Protein AF-Q54ZW2-F1 (afdb_monomer)

pLDDT: mean 93.24, std 6.81, range [61.31, 98.81]

Nearest PDB structures (foldseek):
  3h1s-assembly1_A  TM=9.598E-01  e=3.153E-08  Francisella tularensis subsp. tularensis
  1ues-assembly1_A  TM=9.429E-01  e=2.934E-07  Porphyromonas gingivalis
  1uer-assembly1_B  TM=9.491E-01  e=5.124E-07  Porphyromonas gingivalis
  1gv3-assembly1_B  TM=9.287E-01  e=3.321E-07  Nostoc sp. PCC 7120 = FACHB-418
  4br6-assembly1_A  TM=8.498E-01  e=5.124E-07  Thermochaetoides thermophila

Structure (mmCIF, N/CA/C/O backbone):
data_AF-Q54ZW2-F1
#
_entry.id   AF-Q54ZW2-F1
#
loop_
_atom_site.group_PDB
_atom_site.id
_atom_site.type_symbol
_atom_site.label_atom_id
_atom_site.label_alt_id
_atom_site.label_comp_id
_atom_site.label_asym_id
_atom_site.label_entity_id
_atom_site.label_seq_id
_atom_site.pdbx_PDB_ins_code
_atom_site.Cartn_x
_atom_site.Cartn_y
_atom_site.Cartn_z
_atom_site.occupancy
_atom_site.B_iso_or_equiv
_atom_site.auth_seq_id
_atom_site.auth_comp_id
_atom_site.auth_asym_id
_atom_site.auth_atom_id
_atom_site.pdbx_PDB_model_num
ATOM 1 N N . MET A 1 1 ? 12.316 -4.813 -3.098 1.00 87.44 1 MET A N 1
ATOM 2 C CA . MET A 1 1 ? 11.279 -3.856 -2.628 1.00 87.44 1 MET A CA 1
ATOM 3 C C . MET A 1 1 ? 11.795 -2.773 -1.670 1.00 87.44 1 MET A C 1
ATOM 5 O O . MET A 1 1 ? 11.567 -1.602 -1.941 1.00 87.44 1 MET A O 1
ATOM 9 N N . LYS A 1 2 ? 12.492 -3.109 -0.568 1.00 91.94 2 LYS A N 1
ATOM 10 C CA . LYS A 1 2 ? 12.885 -2.132 0.483 1.00 91.94 2 LYS A CA 1
ATOM 11 C C . LYS A 1 2 ? 13.545 -0.851 -0.051 1.00 91.94 2 LYS A C 1
ATOM 13 O O . LYS A 1 2 ? 13.112 0.240 0.289 1.00 91.94 2 LYS A O 1
ATOM 18 N N . LYS A 1 3 ? 14.520 -0.990 -0.955 1.00 91.44 3 LYS A N 1
ATOM 19 C CA . LYS A 1 3 ? 15.225 0.146 -1.571 1.00 91.44 3 LYS A CA 1
ATOM 20 C C . LYS A 1 3 ? 14.329 1.048 -2.416 1.00 91.44 3 LYS A C 1
ATOM 22 O O . LYS A 1 3 ? 14.540 2.249 -2.420 1.00 91.44 3 LYS A O 1
ATOM 27 N N . ALA A 1 4 ? 13.327 0.488 -3.091 1.00 94.25 4 ALA A N 1
ATOM 28 C CA . ALA A 1 4 ? 12.354 1.274 -3.848 1.00 94.25 4 ALA A CA 1
ATOM 29 C C . ALA A 1 4 ? 11.476 2.117 -2.914 1.00 94.25 4 ALA A C 1
ATOM 31 O O . ALA A 1 4 ? 11.265 3.300 -3.152 1.00 94.25 4 ALA A O 1
ATOM 32 N N . LEU A 1 5 ? 11.038 1.533 -1.794 1.00 96.94 5 LEU A N 1
ATOM 33 C CA . LEU A 1 5 ? 10.301 2.273 -0.768 1.00 96.94 5 LEU A CA 1
ATOM 34 C C . LEU A 1 5 ? 11.155 3.376 -0.127 1.00 96.94 5 LEU A C 1
ATOM 36 O O . LEU A 1 5 ? 10.680 4.493 0.042 1.00 96.94 5 LEU A O 1
ATOM 40 N N . GLU A 1 6 ? 12.414 3.084 0.205 1.00 95.25 6 GLU A N 1
ATOM 41 C CA . GLU A 1 6 ? 13.364 4.087 0.710 1.00 95.25 6 GLU A CA 1
ATOM 42 C C . GLU A 1 6 ? 13.607 5.205 -0.315 1.00 95.25 6 GLU A C 1
ATOM 44 O O . GLU A 1 6 ? 13.644 6.373 0.056 1.00 95.25 6 GLU A O 1
ATOM 49 N N . LEU A 1 7 ? 13.713 4.864 -1.601 1.00 93.56 7 LEU A N 1
ATOM 50 C CA . LEU A 1 7 ? 13.928 5.820 -2.684 1.00 93.56 7 LEU A CA 1
ATOM 51 C C . LEU A 1 7 ? 12.763 6.802 -2.849 1.00 93.56 7 LEU A C 1
ATOM 53 O O . LEU A 1 7 ? 12.997 8.002 -2.972 1.00 93.56 7 LEU A O 1
ATOM 57 N N . ASP A 1 8 ? 11.528 6.298 -2.853 1.00 96.31 8 ASP A N 1
ATOM 58 C CA . ASP A 1 8 ? 10.346 7.104 -3.184 1.00 96.31 8 ASP A CA 1
ATOM 59 C C . ASP A 1 8 ? 9.671 7.726 -1.946 1.00 96.31 8 ASP A C 1
ATOM 61 O O . ASP A 1 8 ? 8.986 8.747 -2.049 1.00 96.31 8 ASP A O 1
ATOM 65 N N . PHE A 1 9 ? 9.888 7.165 -0.750 1.00 97.75 9 PHE A N 1
ATOM 66 C CA . PHE A 1 9 ? 9.270 7.645 0.494 1.00 97.75 9 PHE A CA 1
ATOM 67 C C . PHE A 1 9 ? 10.266 8.068 1.581 1.00 97.75 9 PHE A C 1
ATOM 69 O O . PHE A 1 9 ? 9.834 8.544 2.632 1.00 97.75 9 PHE A O 1
ATOM 76 N N . GLY A 1 10 ? 11.572 7.931 1.343 1.00 96.69 10 GLY A N 1
ATOM 77 C CA . GLY A 1 10 ? 12.655 8.268 2.274 1.00 96.69 10 GLY A CA 1
ATOM 78 C C . GLY A 1 10 ? 13.000 7.137 3.247 1.00 96.69 10 GLY A C 1
ATOM 79 O O . GLY A 1 10 ? 14.167 6.918 3.559 1.00 96.69 10 GLY A O 1
ATOM 80 N N . SER A 1 11 ? 12.004 6.383 3.714 1.00 97.06 11 SER A N 1
ATOM 81 C CA . SER A 1 11 ? 12.199 5.187 4.542 1.00 97.06 11 SER A CA 1
ATOM 82 C C . SER A 1 11 ? 10.968 4.282 4.513 1.00 97.06 11 SER A C 1
ATOM 84 O O . SER A 1 11 ? 9.879 4.704 4.119 1.00 97.06 11 SER A O 1
ATOM 86 N N . IL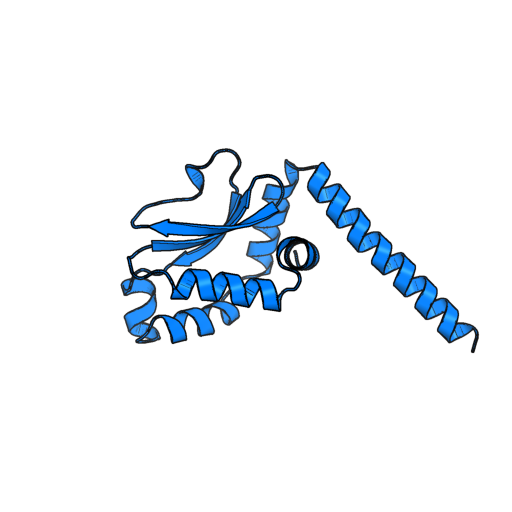E A 1 12 ? 11.111 3.038 4.983 1.00 96.38 12 ILE A N 1
ATOM 87 C CA . ILE A 1 12 ? 9.968 2.123 5.158 1.00 96.38 12 ILE A CA 1
ATOM 88 C C . ILE A 1 12 ? 8.956 2.709 6.155 1.00 96.38 12 ILE A C 1
ATOM 90 O O . ILE A 1 12 ? 7.755 2.662 5.904 1.00 96.38 12 ILE A O 1
ATOM 94 N N . ALA A 1 13 ? 9.433 3.317 7.247 1.00 97.31 13 ALA A N 1
ATOM 95 C CA . ALA A 1 13 ? 8.572 3.992 8.217 1.00 97.31 13 ALA A CA 1
ATOM 96 C C . ALA A 1 13 ? 7.847 5.198 7.593 1.00 97.31 13 ALA A C 1
ATOM 98 O O . ALA A 1 13 ? 6.645 5.361 7.784 1.00 97.31 13 ALA A O 1
ATOM 99 N N . GLY A 1 14 ? 8.548 5.997 6.780 1.00 98.00 14 GLY A N 1
ATOM 100 C CA . GLY A 1 14 ? 7.962 7.118 6.043 1.00 98.00 14 GLY A CA 1
ATOM 101 C C . GLY A 1 14 ? 6.895 6.669 5.041 1.00 98.00 14 GLY A C 1
ATOM 102 O O . GLY A 1 14 ? 5.851 7.311 4.923 1.00 98.00 14 GLY A O 1
ATOM 103 N N . PHE A 1 15 ? 7.108 5.534 4.368 1.00 98.44 15 PHE A N 1
ATOM 104 C CA . PHE A 1 15 ? 6.090 4.900 3.530 1.00 98.44 15 PHE A CA 1
ATOM 105 C C . PHE A 1 15 ? 4.854 4.494 4.345 1.00 98.44 15 PHE A C 1
ATOM 107 O O . PHE A 1 15 ? 3.744 4.904 4.007 1.00 98.44 15 PHE A O 1
ATOM 114 N N . GLN A 1 16 ? 5.036 3.730 5.428 1.00 98.44 16 GLN A N 1
ATOM 115 C CA . GLN A 1 16 ? 3.928 3.265 6.269 1.00 98.44 16 GLN A CA 1
ATOM 116 C C . GLN A 1 16 ? 3.125 4.431 6.854 1.00 98.44 16 GLN A C 1
ATOM 118 O O . GLN A 1 16 ? 1.892 4.395 6.854 1.00 98.44 16 GLN A O 1
ATOM 123 N N . GLN A 1 17 ? 3.808 5.494 7.287 1.00 98.56 17 GLN A N 1
ATOM 124 C CA . GLN A 1 17 ? 3.178 6.711 7.789 1.00 98.56 17 GLN A CA 1
ATOM 125 C C . GLN A 1 17 ? 2.316 7.378 6.712 1.00 98.56 17 GLN A C 1
ATOM 127 O O . GLN A 1 17 ? 1.131 7.606 6.945 1.00 98.56 17 GLN A O 1
ATOM 132 N N . LYS A 1 18 ? 2.876 7.651 5.527 1.00 98.81 18 LYS A N 1
ATOM 133 C CA . LYS A 1 18 ? 2.147 8.306 4.427 1.00 98.81 18 LYS A CA 1
ATOM 134 C C . LYS A 1 18 ? 0.960 7.471 3.946 1.00 98.81 18 LYS A C 1
ATOM 136 O O . LYS A 1 18 ? -0.111 8.018 3.695 1.00 98.81 18 LYS A O 1
ATOM 141 N N . PHE A 1 19 ? 1.127 6.151 3.849 1.00 98.81 19 PHE A N 1
ATOM 142 C CA . PHE A 1 19 ? 0.055 5.247 3.431 1.00 98.81 19 PHE A CA 1
ATOM 143 C C . PHE A 1 19 ? -1.075 5.231 4.465 1.00 98.81 19 PHE A C 1
ATOM 145 O O . PHE A 1 19 ? -2.239 5.402 4.107 1.00 98.81 19 PHE A O 1
ATOM 152 N N . SER A 1 20 ? -0.730 5.103 5.751 1.00 98.75 20 SER A N 1
ATOM 153 C CA . SER A 1 20 ? -1.708 5.125 6.846 1.00 98.75 20 SER A CA 1
ATOM 154 C C . SER A 1 20 ? -2.440 6.463 6.916 1.00 98.75 20 SER A C 1
ATOM 156 O O . SER A 1 20 ? -3.656 6.479 7.039 1.00 98.75 20 SER A O 1
ATOM 158 N N . GLN A 1 21 ? -1.731 7.587 6.763 1.00 98.69 21 GLN A N 1
ATOM 159 C CA . GLN A 1 21 ? -2.338 8.922 6.722 1.00 98.69 21 GLN A CA 1
ATOM 160 C C . GLN A 1 21 ? -3.325 9.068 5.557 1.00 98.69 21 GLN A C 1
ATOM 162 O O . GLN A 1 21 ? -4.443 9.536 5.763 1.00 98.69 21 GLN A O 1
ATOM 167 N N . SER A 1 22 ? -2.947 8.617 4.356 1.00 98.69 22 SER A N 1
ATOM 168 C CA . SER A 1 22 ? -3.832 8.621 3.186 1.00 98.69 22 SER A CA 1
ATOM 169 C C . SER A 1 22 ? -5.090 7.776 3.416 1.00 98.69 22 SER A C 1
ATOM 171 O O . SER A 1 22 ? -6.178 8.183 3.020 1.00 98.69 22 SER A O 1
ATOM 173 N N . ALA A 1 23 ? -4.960 6.623 4.079 1.00 98.75 23 ALA A N 1
ATOM 174 C CA . ALA A 1 23 ? -6.084 5.759 4.435 1.00 98.75 23 ALA A CA 1
ATOM 175 C C . ALA A 1 23 ? -6.983 6.364 5.524 1.00 98.75 23 ALA A C 1
ATOM 177 O O . ALA A 1 23 ? -8.205 6.392 5.379 1.00 98.75 23 ALA A O 1
ATOM 178 N N . SER A 1 24 ? -6.402 6.912 6.593 1.00 98.06 24 SER A N 1
ATOM 179 C CA . SER A 1 24 ? -7.156 7.560 7.669 1.00 98.06 24 SER A CA 1
ATOM 180 C C . SER A 1 24 ? -7.950 8.768 7.165 1.00 98.06 24 SER A C 1
ATOM 182 O O . SER A 1 24 ? -9.071 8.984 7.629 1.00 98.06 24 SER A O 1
ATOM 184 N N . ALA A 1 25 ? -7.418 9.512 6.190 1.00 98.06 25 ALA A N 1
ATOM 185 C CA . ALA A 1 25 ? -8.066 10.688 5.607 1.00 98.06 25 ALA A CA 1
ATOM 186 C C . ALA A 1 25 ? -9.295 10.373 4.726 1.00 98.06 25 ALA A C 1
ATOM 188 O O . ALA A 1 25 ? -10.084 11.275 4.442 1.00 98.06 25 ALA A O 1
ATOM 189 N N . LEU A 1 26 ? -9.491 9.120 4.295 1.00 96.56 26 LEU A N 1
ATOM 190 C CA . LEU A 1 26 ? -10.649 8.731 3.486 1.00 96.56 26 LEU A CA 1
ATOM 191 C C . LEU A 1 26 ? -11.913 8.607 4.341 1.00 96.56 26 LEU A C 1
ATOM 193 O O . LEU A 1 26 ? -12.082 7.631 5.065 1.00 96.56 26 LEU A O 1
ATOM 197 N N . ASN A 1 27 ? -12.812 9.586 4.242 1.00 94.56 27 ASN A N 1
ATOM 198 C CA . ASN A 1 27 ? -14.097 9.605 4.961 1.00 94.56 27 ASN A CA 1
ATOM 199 C C . ASN A 1 27 ? -15.287 9.136 4.113 1.00 94.56 27 ASN A C 1
ATOM 201 O O . ASN A 1 27 ? -16.429 9.214 4.551 1.00 94.56 27 ASN A O 1
ATOM 205 N N . VAL A 1 28 ? -15.023 8.673 2.896 1.00 95.81 28 VAL A N 1
ATOM 206 C CA . VAL A 1 28 ? -16.014 8.048 2.021 1.00 95.81 28 VAL A CA 1
ATOM 207 C C . VAL A 1 28 ? -15.532 6.638 1.674 1.00 95.81 28 VAL A C 1
ATOM 209 O O . VAL A 1 28 ? -14.314 6.424 1.647 1.00 95.81 28 VAL A O 1
ATOM 212 N N . PRO A 1 29 ? -16.440 5.688 1.386 1.00 97.06 29 PRO A N 1
ATOM 213 C CA . PRO A 1 29 ? -16.050 4.333 1.017 1.00 97.06 29 PRO A CA 1
ATOM 214 C C . PRO A 1 29 ? -15.101 4.322 -0.183 1.00 97.06 29 PRO A C 1
ATOM 216 O O . PRO A 1 29 ? -15.319 5.032 -1.174 1.00 97.06 29 PRO A O 1
ATOM 219 N N . GLY A 1 30 ? -14.041 3.526 -0.100 1.00 97.94 30 GLY A N 1
ATOM 220 C CA . GLY A 1 30 ? -12.986 3.530 -1.101 1.00 97.94 30 GLY A CA 1
ATOM 221 C C . GLY A 1 30 ? -11.778 2.701 -0.696 1.00 97.94 30 GLY A C 1
ATOM 222 O O . GLY A 1 30 ? -11.873 1.804 0.135 1.00 97.94 30 GLY A O 1
ATOM 223 N N . PHE A 1 31 ? -10.637 3.021 -1.297 1.00 98.56 31 PHE A N 1
ATOM 224 C CA . PHE A 1 31 ? -9.409 2.245 -1.190 1.00 98.56 31 PHE A CA 1
ATOM 225 C C . PHE A 1 31 ? -8.181 3.157 -1.160 1.00 98.56 31 PHE A C 1
ATOM 227 O O . PHE A 1 31 ? -8.133 4.166 -1.871 1.00 98.56 31 PHE A O 1
ATOM 234 N N . THR A 1 32 ? -7.149 2.746 -0.426 1.00 98.81 32 THR A N 1
ATOM 235 C CA . THR A 1 32 ? -5.793 3.303 -0.545 1.00 98.81 32 THR A CA 1
ATOM 236 C C . THR A 1 32 ? -4.883 2.281 -1.207 1.00 98.81 32 THR A C 1
ATOM 238 O O . THR A 1 32 ? -4.845 1.116 -0.811 1.00 98.81 32 THR A O 1
ATOM 241 N N . TRP A 1 33 ? -4.116 2.720 -2.199 1.00 98.75 33 TRP A N 1
ATOM 242 C CA . TRP A 1 33 ? -3.265 1.864 -3.015 1.00 98.75 33 TRP A CA 1
ATOM 243 C C . TRP A 1 33 ? -1.811 2.301 -2.933 1.00 98.75 33 TRP A C 1
ATOM 245 O O . TRP A 1 33 ? -1.515 3.492 -2.997 1.00 98.75 33 TRP A O 1
ATOM 255 N N . LEU A 1 34 ? -0.899 1.332 -2.895 1.00 98.75 34 LEU A N 1
ATOM 256 C CA . LEU A 1 34 ? 0.459 1.517 -3.388 1.00 98.75 34 LEU A CA 1
ATOM 257 C C . LEU A 1 34 ? 0.447 1.088 -4.848 1.00 98.75 34 LEU A C 1
ATOM 259 O O . LEU A 1 34 ? 0.042 -0.035 -5.161 1.00 98.75 34 LEU A O 1
ATOM 263 N N . VAL A 1 35 ? 0.909 1.960 -5.728 1.00 98.38 35 VAL A N 1
ATOM 264 C CA . VAL A 1 35 ? 1.013 1.697 -7.162 1.00 98.38 35 VAL A CA 1
ATOM 265 C C . VAL A 1 35 ? 2.428 1.986 -7.637 1.00 98.38 35 VAL A C 1
ATOM 267 O O . VAL A 1 35 ? 3.115 2.820 -7.053 1.00 98.38 35 VAL A O 1
ATOM 270 N N . PHE A 1 36 ? 2.861 1.327 -8.705 1.00 96.81 36 PHE A N 1
ATOM 271 C CA . PHE A 1 36 ? 3.977 1.795 -9.516 1.00 96.81 36 PHE A CA 1
ATOM 272 C C . PHE A 1 36 ? 3.406 2.515 -10.737 1.00 96.81 36 PHE A C 1
ATOM 274 O O . PHE A 1 36 ? 2.671 1.913 -11.521 1.00 96.81 36 PHE A O 1
ATOM 281 N N . HIS A 1 37 ? 3.673 3.813 -10.853 1.00 95.25 37 HIS A N 1
ATOM 282 C CA . HIS A 1 37 ? 3.111 4.669 -11.896 1.00 95.25 37 HIS A CA 1
ATOM 283 C C . HIS A 1 37 ? 4.041 5.855 -12.158 1.00 95.25 37 HIS A C 1
ATOM 285 O O . HIS A 1 37 ? 4.560 6.456 -11.212 1.00 95.25 37 HIS A O 1
ATOM 291 N N . ASP A 1 38 ? 4.249 6.203 -13.429 1.00 89.88 38 ASP A N 1
ATOM 292 C CA . ASP A 1 38 ? 5.165 7.270 -13.852 1.00 89.88 38 ASP A CA 1
ATOM 293 C C . ASP A 1 38 ? 6.550 7.152 -13.199 1.00 89.88 38 ASP A C 1
ATOM 295 O O . ASP A 1 38 ? 7.023 8.080 -12.534 1.00 89.88 38 ASP A O 1
ATOM 299 N N . LYS A 1 39 ? 7.165 5.971 -13.360 1.00 89.81 39 LYS A N 1
ATOM 300 C CA . LYS A 1 39 ? 8.523 5.636 -12.899 1.00 89.81 39 LYS A CA 1
ATOM 301 C C . LYS A 1 39 ? 8.762 5.866 -11.400 1.00 89.81 39 LYS A C 1
ATOM 303 O O . LYS A 1 39 ? 9.862 6.237 -10.992 1.00 89.81 39 LYS A O 1
ATOM 308 N N . ALA A 1 40 ? 7.737 5.695 -10.569 1.00 93.50 40 ALA A N 1
ATOM 309 C CA . ALA A 1 40 ? 7.848 5.812 -9.119 1.00 93.50 40 ALA A CA 1
ATOM 310 C C . ALA A 1 40 ? 6.792 4.961 -8.409 1.00 93.50 40 ALA A C 1
ATOM 312 O O . ALA A 1 40 ? 5.686 4.755 -8.921 1.00 93.50 40 ALA A O 1
ATOM 313 N N . LEU A 1 41 ? 7.104 4.510 -7.194 1.00 97.44 41 LEU A N 1
ATOM 314 C CA . LEU A 1 41 ? 6.082 4.067 -6.258 1.00 97.44 41 LEU A CA 1
ATOM 315 C C . LEU A 1 41 ? 5.297 5.279 -5.748 1.00 97.44 41 LEU A C 1
ATOM 317 O O . LEU 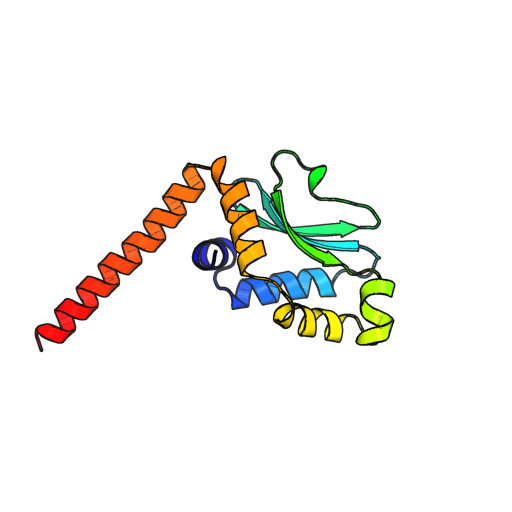A 1 41 ? 5.864 6.279 -5.309 1.00 97.44 41 LEU A O 1
ATOM 321 N N . ARG A 1 42 ? 3.969 5.188 -5.794 1.00 97.69 42 ARG A N 1
ATOM 322 C CA . ARG A 1 42 ? 3.048 6.251 -5.383 1.00 97.69 42 ARG A CA 1
ATOM 323 C C . ARG A 1 42 ? 1.952 5.688 -4.498 1.00 97.69 42 ARG A C 1
ATOM 325 O O . ARG A 1 42 ? 1.532 4.546 -4.664 1.00 97.69 42 ARG A O 1
ATOM 332 N N . ILE A 1 43 ? 1.475 6.518 -3.581 1.00 98.69 43 ILE A N 1
ATOM 333 C CA . ILE A 1 43 ? 0.257 6.246 -2.824 1.00 98.69 43 ILE A CA 1
ATOM 334 C C . ILE A 1 43 ? -0.865 7.024 -3.495 1.00 98.69 43 ILE A C 1
ATOM 336 O O . ILE A 1 43 ? -0.733 8.231 -3.692 1.00 98.69 43 ILE A O 1
ATOM 340 N N . ILE A 1 44 ? -1.942 6.337 -3.861 1.00 98.19 44 ILE A N 1
ATOM 341 C CA . ILE A 1 44 ? -3.140 6.966 -4.419 1.00 98.19 44 ILE A CA 1
ATOM 342 C C . ILE A 1 44 ? -4.385 6.442 -3.712 1.00 98.19 44 ILE A C 1
ATOM 344 O O . ILE A 1 44 ? -4.356 5.378 -3.093 1.00 98.19 44 ILE A O 1
ATOM 348 N N . THR A 1 45 ? -5.494 7.155 -3.855 1.00 98.50 45 THR A N 1
ATOM 349 C CA . THR A 1 45 ? -6.797 6.726 -3.351 1.00 98.50 45 THR A CA 1
ATOM 350 C C . THR A 1 45 ? -7.805 6.610 -4.482 1.00 98.50 45 THR A C 1
ATOM 352 O O . THR A 1 45 ? -7.739 7.328 -5.482 1.00 98.50 45 THR A O 1
ATOM 355 N N . THR A 1 46 ? -8.746 5.685 -4.334 1.00 98.31 46 THR A N 1
ATOM 356 C CA . THR A 1 46 ? -9.939 5.607 -5.180 1.00 98.31 46 THR A CA 1
ATOM 357 C C . THR A 1 46 ? -11.183 5.546 -4.304 1.00 98.31 46 THR A C 1
ATOM 359 O O . THR A 1 46 ? -11.117 5.149 -3.144 1.00 98.31 46 THR A O 1
ATOM 362 N N . PHE A 1 47 ? -12.321 5.959 -4.855 1.00 97.06 47 PHE A N 1
ATOM 363 C CA . 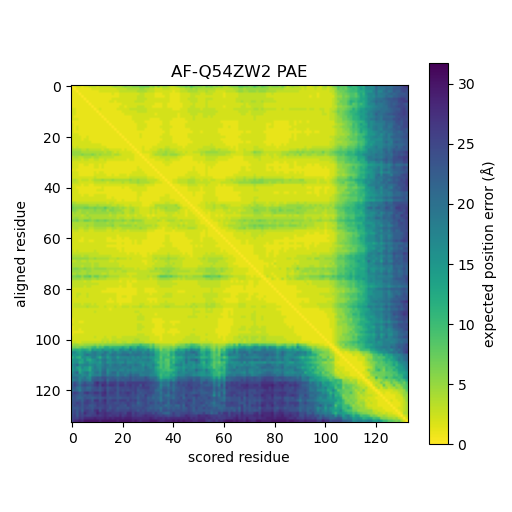PHE A 1 47 ? -13.595 6.040 -4.140 1.00 97.06 47 PHE A CA 1
ATOM 364 C C . PHE A 1 47 ? -14.625 5.112 -4.781 1.00 97.06 47 PHE A C 1
ATOM 366 O O . PHE A 1 47 ? -14.572 4.881 -5.994 1.00 97.06 47 PHE A O 1
ATOM 373 N N . GLY A 1 48 ? -15.577 4.612 -3.994 1.00 95.44 48 GLY A N 1
ATOM 374 C CA . GLY A 1 48 ? -16.597 3.681 -4.473 1.00 95.44 48 GLY A CA 1
ATOM 375 C C . GLY A 1 48 ? -15.957 2.481 -5.177 1.00 95.44 48 GLY A C 1
ATOM 376 O O . GLY A 1 48 ? -15.018 1.892 -4.661 1.00 95.44 48 GLY A O 1
ATOM 377 N N . SER A 1 49 ? -16.407 2.153 -6.388 1.00 93.31 49 SER A N 1
ATOM 378 C CA . SER A 1 49 ? -15.831 1.078 -7.217 1.00 93.31 49 SER A CA 1
ATOM 379 C C . SER A 1 49 ? -14.633 1.520 -8.082 1.00 93.31 49 SER A C 1
ATOM 381 O O . SER A 1 49 ? -14.298 0.884 -9.086 1.00 93.31 49 SER A O 1
ATOM 383 N N . GLY A 1 50 ? -14.001 2.649 -7.751 1.00 95.25 50 GLY A N 1
ATOM 384 C CA . GLY A 1 50 ? -12.859 3.185 -8.485 1.00 95.25 50 GLY A CA 1
ATOM 385 C C . GLY A 1 50 ? -11.630 2.275 -8.415 1.00 95.25 50 GLY A C 1
ATOM 386 O O . GLY A 1 50 ? -11.344 1.676 -7.382 1.00 95.25 50 GLY A O 1
ATOM 387 N N . SER A 1 51 ? -10.860 2.220 -9.506 1.00 96.56 51 SER A N 1
ATOM 388 C CA . SER A 1 51 ? -9.666 1.377 -9.611 1.00 96.56 51 SER A CA 1
ATOM 389 C C . SER A 1 51 ? -8.500 2.121 -10.277 1.00 96.56 51 SER A C 1
ATOM 391 O O . SER A 1 51 ? -8.729 2.796 -11.287 1.00 96.56 51 SER A O 1
ATOM 393 N N . PRO A 1 52 ? -7.255 1.957 -9.781 1.00 97.25 52 PRO A N 1
ATOM 394 C CA . PRO A 1 52 ? -6.040 2.444 -10.444 1.00 97.25 52 PRO A CA 1
ATOM 395 C C . PRO A 1 52 ? -5.861 1.928 -11.874 1.00 97.25 52 PRO A C 1
ATOM 397 O O . PRO A 1 52 ? -5.191 2.585 -12.659 1.00 97.25 52 PRO A O 1
ATOM 400 N N . LEU A 1 53 ? -6.472 0.795 -12.241 1.00 95.62 53 LEU A N 1
ATOM 401 C CA . LEU A 1 53 ? -6.341 0.199 -13.578 1.00 95.62 53 LEU A CA 1
ATOM 402 C C . LEU A 1 53 ? -6.923 1.068 -14.704 1.00 95.62 53 LEU A C 1
ATOM 404 O O . LEU A 1 53 ? -6.673 0.804 -15.874 1.00 95.62 53 LEU A O 1
ATOM 408 N N . LYS A 1 54 ? -7.701 2.103 -14.364 1.00 94.12 54 LYS A N 1
ATOM 409 C CA . LYS A 1 54 ? -8.171 3.110 -15.326 1.00 94.12 54 LYS A CA 1
ATOM 410 C C . LYS A 1 54 ? -7.071 4.099 -15.731 1.00 94.12 54 LYS A C 1
ATOM 412 O O . LYS A 1 54 ? -7.234 4.804 -16.721 1.00 94.12 54 LYS A O 1
ATOM 417 N N . LEU A 1 55 ? -5.986 4.177 -14.960 1.00 94.44 55 LEU A N 1
ATOM 418 C CA . LEU A 1 55 ? -4.826 5.006 -15.262 1.00 94.44 55 LEU A CA 1
ATOM 419 C C . LEU A 1 55 ? -3.877 4.222 -16.172 1.00 94.44 55 LEU A C 1
ATOM 421 O O . LEU A 1 55 ? -3.511 3.081 -15.880 1.00 94.44 55 LEU A O 1
ATOM 425 N N . GLN A 1 56 ? -3.477 4.841 -17.278 1.00 91.94 56 GLN A N 1
ATOM 426 C CA . GLN A 1 56 ? -2.542 4.236 -18.218 1.00 91.94 56 GLN A CA 1
ATOM 427 C C . GLN A 1 56 ? -1.196 3.969 -17.530 1.00 91.94 56 GLN A C 1
ATOM 429 O O . GLN A 1 56 ? -0.690 4.822 -16.814 1.00 91.94 56 GLN A O 1
ATOM 434 N N . ASN A 1 57 ? -0.606 2.793 -17.761 1.00 91.12 57 ASN A N 1
ATOM 435 C CA . ASN A 1 57 ? 0.693 2.396 -17.194 1.00 91.12 57 ASN A CA 1
ATOM 436 C C . ASN A 1 57 ? 0.763 2.446 -15.652 1.00 91.12 57 ASN A C 1
ATOM 438 O O . ASN A 1 57 ? 1.840 2.600 -15.076 1.00 91.12 57 ASN A O 1
ATOM 442 N N . CYS A 1 58 ? -0.379 2.322 -14.970 1.00 95.62 58 CYS A N 1
ATOM 443 C CA . CYS A 1 58 ? -0.446 2.249 -13.517 1.00 95.62 58 CYS A CA 1
ATOM 444 C C . CYS A 1 58 ? -0.562 0.793 -13.063 1.00 95.62 58 CYS A C 1
ATOM 446 O O . CYS A 1 58 ? -1.500 0.081 -13.427 1.00 95.62 58 CYS A O 1
ATOM 448 N N . HIS A 1 59 ? 0.384 0.351 -12.239 1.00 96.75 59 HIS A N 1
ATOM 449 C CA . HIS A 1 59 ? 0.471 -1.023 -11.761 1.00 96.75 59 HIS A CA 1
ATOM 450 C C . HIS A 1 59 ? 0.140 -1.088 -10.265 1.00 96.75 59 HIS A C 1
ATOM 452 O O . HIS A 1 59 ? 0.943 -0.637 -9.446 1.00 96.75 59 HIS A O 1
ATOM 458 N N . PRO A 1 60 ? -1.012 -1.653 -9.865 1.00 98.00 60 PRO A N 1
ATOM 459 C CA . PRO A 1 60 ? -1.373 -1.785 -8.456 1.00 98.00 60 PRO A CA 1
ATOM 460 C C . PRO A 1 60 ? -0.502 -2.826 -7.749 1.00 98.00 60 PRO A C 1
ATOM 462 O O . PRO A 1 60 ? -0.346 -3.947 -8.237 1.00 98.00 60 PRO A O 1
ATOM 465 N N . ILE A 1 61 ? 0.050 -2.460 -6.591 1.00 98.31 61 ILE A N 1
ATOM 466 C CA . ILE A 1 61 ? 1.024 -3.265 -5.840 1.00 98.31 61 ILE A CA 1
ATOM 467 C C . ILE A 1 61 ? 0.451 -3.743 -4.500 1.00 98.31 61 ILE A C 1
ATOM 469 O O . ILE A 1 61 ? 0.573 -4.918 -4.160 1.00 98.31 61 ILE A O 1
ATOM 473 N N . LEU A 1 62 ? -0.183 -2.841 -3.747 1.00 98.69 62 LEU A N 1
ATOM 474 C CA . LEU A 1 62 ? -0.842 -3.121 -2.467 1.00 98.69 62 LEU A CA 1
ATOM 475 C C . LEU A 1 62 ? -2.152 -2.335 -2.402 1.00 98.69 62 LEU A C 1
ATOM 477 O O . LEU A 1 62 ? -2.204 -1.207 -2.884 1.00 98.69 62 LEU A O 1
ATOM 481 N N . CYS A 1 63 ? -3.182 -2.915 -1.792 1.00 98.50 63 CYS A N 1
ATOM 482 C CA . CYS A 1 63 ? -4.488 -2.294 -1.606 1.00 98.50 63 CYS A CA 1
ATOM 483 C C . CYS A 1 63 ? -4.924 -2.427 -0.150 1.00 98.50 63 CYS A C 1
ATOM 485 O O . CYS A 1 63 ? -4.763 -3.496 0.438 1.00 98.50 63 CYS A O 1
ATOM 487 N N . LEU A 1 64 ? -5.511 -1.364 0.386 1.00 98.50 64 LEU A N 1
ATOM 488 C CA . LEU A 1 64 ? -6.266 -1.364 1.628 1.00 98.50 64 LEU A CA 1
ATOM 489 C C . LEU A 1 64 ? -7.705 -0.947 1.325 1.00 98.50 64 LEU A C 1
ATOM 491 O O . LEU A 1 64 ? -7.928 0.158 0.830 1.00 98.50 64 LEU A O 1
ATOM 495 N N . ASP A 1 65 ? -8.645 -1.845 1.603 1.00 98.00 65 ASP A N 1
ATOM 496 C CA . ASP A 1 65 ? -10.085 -1.615 1.481 1.00 98.00 65 ASP A CA 1
ATOM 497 C C . ASP A 1 65 ? -10.595 -0.829 2.687 1.00 98.00 65 ASP A C 1
ATOM 499 O O . ASP A 1 65 ? -10.361 -1.222 3.820 1.00 98.00 65 ASP A O 1
ATOM 503 N N . LEU A 1 66 ? -11.250 0.304 2.457 1.00 98.00 66 LEU A N 1
ATOM 504 C CA . LEU A 1 66 ? -11.739 1.196 3.507 1.00 98.00 66 LEU A CA 1
ATOM 505 C C . LEU A 1 66 ? -13.263 1.325 3.481 1.00 98.00 66 LEU A C 1
ATOM 507 O O . LEU A 1 66 ? -13.813 2.292 4.010 1.00 98.00 66 LEU A O 1
ATOM 511 N N . PHE A 1 67 ? -13.964 0.362 2.886 1.00 97.38 67 PHE A N 1
ATOM 512 C CA . PHE A 1 67 ? -15.385 0.193 3.140 1.00 97.38 67 PHE A CA 1
ATOM 513 C C . PHE A 1 67 ? -15.603 -0.306 4.571 1.00 97.38 67 PHE A C 1
ATOM 515 O O . PHE A 1 67 ? -14.894 -1.182 5.056 1.00 97.38 67 PHE A O 1
ATOM 522 N N . GLU A 1 68 ? -16.631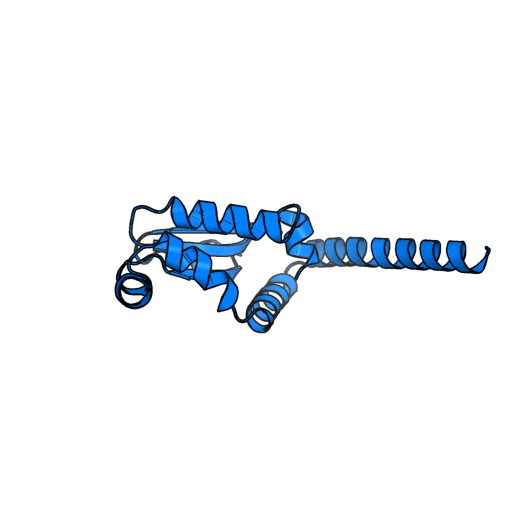 0.209 5.246 1.00 95.50 68 GLU A N 1
ATOM 523 C CA . GLU A 1 68 ? -16.932 -0.153 6.640 1.00 95.50 68 GLU A CA 1
ATOM 524 C C . GLU A 1 68 ? -17.110 -1.666 6.837 1.00 95.50 68 GLU A C 1
ATOM 526 O O . GLU A 1 68 ? -16.653 -2.226 7.833 1.00 95.50 68 GLU A O 1
ATOM 531 N N . HIS A 1 69 ? -17.689 -2.361 5.855 1.00 94.44 69 HIS A N 1
ATOM 532 C CA . HIS A 1 69 ? -17.861 -3.814 5.913 1.00 94.44 69 HIS A CA 1
ATOM 533 C C . HIS A 1 69 ? -16.538 -4.597 5.906 1.00 94.44 69 HIS A C 1
ATOM 535 O O . HIS A 1 69 ? -16.537 -5.762 6.289 1.00 94.44 69 HIS A O 1
ATOM 541 N N . ALA A 1 70 ? -15.424 -3.982 5.500 1.00 94.50 70 ALA A N 1
ATOM 542 C CA . ALA A 1 70 ? -14.108 -4.608 5.538 1.00 94.50 70 ALA A CA 1
ATOM 543 C C . ALA A 1 70 ? -13.496 -4.628 6.949 1.00 94.50 70 ALA A C 1
ATOM 545 O O . ALA A 1 70 ? -12.561 -5.391 7.181 1.00 94.50 70 ALA A O 1
ATOM 546 N N . TYR A 1 71 ? -13.980 -3.794 7.883 1.00 95.88 71 TYR A N 1
ATOM 547 C CA . TYR A 1 71 ? -13.314 -3.630 9.180 1.00 95.88 71 TYR A CA 1
ATOM 548 C C . TYR A 1 71 ? -14.207 -3.494 10.414 1.00 95.88 71 TYR A C 1
ATOM 550 O O . TYR A 1 71 ? -13.711 -3.682 11.526 1.00 95.88 71 TYR A O 1
ATOM 558 N N . VAL A 1 72 ? -15.491 -3.154 10.277 1.00 96.19 72 VAL A N 1
ATOM 559 C CA . VAL A 1 72 ? -16.347 -2.867 11.441 1.00 96.19 72 VAL A CA 1
ATOM 560 C C . VAL A 1 72 ? -16.469 -4.077 12.369 1.00 96.19 72 VAL A C 1
ATOM 562 O O . VAL A 1 72 ? -16.334 -3.912 13.578 1.00 96.19 72 VAL A O 1
ATOM 565 N N . SER A 1 73 ? -16.660 -5.284 11.830 1.00 96.06 73 SER A N 1
ATOM 566 C CA . SER A 1 73 ? -16.853 -6.493 12.644 1.00 96.06 73 SER A CA 1
ATOM 567 C C . SER A 1 73 ? -15.619 -6.883 13.461 1.00 96.06 73 SER A C 1
ATOM 569 O O . SER A 1 73 ? -15.762 -7.236 14.629 1.00 96.06 73 SER A O 1
ATOM 571 N N . ASP A 1 74 ? -14.424 -6.779 12.878 1.00 94.94 74 ASP A N 1
ATOM 572 C CA . ASP A 1 74 ? -13.190 -7.269 13.508 1.00 94.94 74 ASP A CA 1
ATOM 573 C C . ASP A 1 74 ? -12.463 -6.194 14.327 1.00 94.94 74 ASP A C 1
ATOM 575 O O . ASP A 1 74 ? -11.760 -6.500 15.291 1.00 94.94 74 ASP A O 1
ATOM 579 N N . HIS A 1 75 ? -12.619 -4.918 13.959 1.00 96.31 75 HIS A N 1
ATOM 580 C CA . HIS A 1 75 ? -11.828 -3.826 14.531 1.00 96.31 75 HIS A CA 1
ATOM 581 C C . HIS A 1 75 ? -12.663 -2.712 15.161 1.00 96.31 75 HIS A C 1
ATOM 583 O O . HIS A 1 75 ? -12.124 -1.923 15.941 1.00 96.31 75 HIS A O 1
ATOM 589 N N . GLY A 1 76 ? -13.958 -2.623 14.850 1.00 94.62 76 GLY A N 1
ATOM 590 C CA . GLY A 1 76 ? -14.870 -1.582 15.332 1.00 94.62 76 GLY A CA 1
ATOM 591 C C . GLY A 1 76 ? -14.632 -0.202 14.712 1.00 94.62 76 GLY A C 1
ATOM 592 O O . GLY A 1 76 ? -15.585 0.462 14.317 1.00 94.62 76 GLY A O 1
ATOM 593 N N . ASP A 1 77 ? -13.375 0.230 14.584 1.00 94.00 77 ASP A N 1
ATOM 594 C CA . ASP A 1 77 ? -13.003 1.505 13.975 1.00 94.00 77 ASP A CA 1
ATOM 595 C C . ASP A 1 77 ? -11.864 1.378 12.949 1.00 94.00 77 ASP A C 1
ATOM 597 O O . ASP A 1 77 ? -11.008 0.490 13.000 1.00 94.00 77 ASP A O 1
ATOM 601 N N . LYS A 1 78 ? -11.863 2.322 12.002 1.00 96.19 78 LYS A N 1
ATOM 602 C CA . LYS A 1 78 ? -10.950 2.367 10.854 1.00 96.19 78 LYS A CA 1
ATOM 603 C C . LYS A 1 78 ? -9.478 2.486 11.260 1.00 96.19 78 LYS A C 1
ATOM 605 O O . LYS A 1 78 ? -8.612 1.934 10.589 1.00 96.19 78 LYS A O 1
ATOM 610 N N . ASN A 1 79 ? -9.169 3.195 12.347 1.00 96.38 79 ASN A N 1
ATOM 611 C CA . ASN A 1 79 ? -7.780 3.421 12.754 1.00 96.38 79 ASN A CA 1
ATOM 612 C C . ASN A 1 79 ? -7.154 2.148 13.331 1.00 96.38 79 ASN A C 1
ATOM 61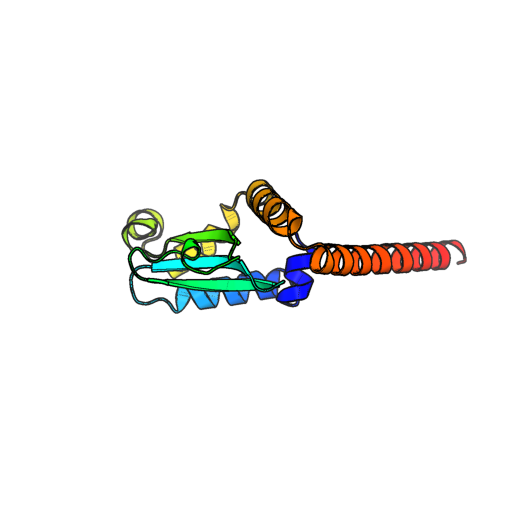4 O O . ASN A 1 79 ? -6.009 1.838 12.997 1.00 96.38 79 ASN A O 1
ATOM 618 N N . LYS A 1 80 ? -7.902 1.375 14.130 1.00 97.81 80 LYS A N 1
ATOM 619 C CA . LYS A 1 80 ? -7.458 0.047 14.587 1.00 97.81 80 LYS A CA 1
ATOM 620 C C . LYS A 1 80 ? -7.222 -0.904 13.421 1.00 97.81 80 LYS A C 1
ATOM 622 O O . LYS A 1 80 ? -6.217 -1.610 13.407 1.00 97.81 80 LYS A O 1
ATOM 627 N N . TYR A 1 81 ? -8.101 -0.878 12.424 1.00 98.31 81 TYR A N 1
ATOM 628 C CA . TYR A 1 81 ? -7.936 -1.677 11.216 1.00 98.31 81 TYR A CA 1
ATOM 629 C C . TYR A 1 81 ? -6.686 -1.298 10.413 1.00 98.31 81 TYR A C 1
ATOM 631 O O . TYR A 1 81 ? -5.882 -2.173 10.096 1.00 98.31 81 TYR A O 1
ATOM 639 N N . ILE A 1 82 ? -6.459 -0.003 10.159 1.00 98.50 82 ILE A N 1
ATOM 640 C CA . ILE A 1 82 ? -5.245 0.488 9.481 1.00 98.50 82 ILE A CA 1
ATOM 641 C C . ILE A 1 82 ? -3.983 0.096 10.263 1.00 98.50 82 ILE A C 1
ATOM 643 O O . ILE A 1 82 ? -2.987 -0.304 9.662 1.00 98.50 82 ILE A O 1
ATOM 647 N N . ALA A 1 83 ? -4.005 0.184 11.596 1.00 97.69 83 ALA A N 1
ATOM 648 C CA . ALA A 1 83 ? -2.875 -0.229 12.424 1.00 97.69 83 ALA A CA 1
ATOM 649 C C . ALA A 1 83 ? -2.603 -1.740 12.312 1.00 97.69 83 ALA A C 1
ATOM 651 O O . ALA A 1 83 ? -1.450 -2.145 12.155 1.00 97.69 83 ALA A O 1
ATOM 652 N N . ASN A 1 84 ? -3.654 -2.568 12.335 1.00 97.75 84 ASN A N 1
ATOM 653 C CA . ASN A 1 84 ? -3.540 -4.021 12.219 1.00 97.75 84 ASN A CA 1
ATOM 654 C C . ASN A 1 84 ? -3.097 -4.475 10.818 1.00 97.75 84 ASN A C 1
ATOM 656 O O . ASN A 1 84 ? -2.312 -5.419 10.699 1.00 97.75 84 ASN A O 1
ATOM 660 N N . PHE A 1 85 ? -3.545 -3.776 9.769 1.00 98.12 85 PHE A N 1
ATOM 661 C CA . PHE A 1 85 ? -3.274 -4.088 8.364 1.00 98.12 85 PHE A CA 1
ATOM 662 C C . PHE A 1 85 ? -1.796 -4.386 8.094 1.00 98.12 85 PHE A C 1
ATOM 664 O O . PHE A 1 85 ? -1.478 -5.366 7.424 1.00 98.12 85 PHE A O 1
ATOM 671 N N . TRP A 1 86 ? -0.882 -3.604 8.675 1.00 97.75 86 TRP A N 1
ATOM 672 C CA . TRP A 1 86 ? 0.562 -3.751 8.467 1.00 97.75 86 TRP A CA 1
ATOM 673 C C . TRP A 1 86 ? 1.128 -5.117 8.872 1.00 97.75 86 TRP A C 1
ATOM 675 O O . TRP A 1 86 ? 2.126 -5.555 8.295 1.00 97.75 86 TRP A O 1
ATOM 685 N N . SER A 1 87 ? 0.488 -5.798 9.825 1.00 96.50 87 SER A N 1
ATOM 686 C CA . SER A 1 87 ? 0.883 -7.133 10.287 1.00 96.50 87 SER A CA 1
ATOM 687 C C . SER A 1 87 ? 0.358 -8.268 9.397 1.00 96.50 87 SER A C 1
ATOM 689 O O . SER A 1 87 ? 0.911 -9.366 9.414 1.00 96.50 87 SER A O 1
ATOM 691 N N . CYS A 1 88 ? -0.666 -8.004 8.579 1.00 96.38 88 CYS A N 1
ATOM 692 C CA . CYS A 1 88 ? -1.354 -9.013 7.768 1.00 96.38 88 CYS A CA 1
ATOM 693 C C . CYS A 1 88 ? -0.845 -9.091 6.318 1.00 96.38 88 CYS A C 1
ATOM 695 O O . CYS A 1 88 ? -1.264 -9.962 5.555 1.00 96.38 88 CYS A O 1
ATOM 697 N N . ILE A 1 89 ? 0.037 -8.178 5.901 1.00 97.88 89 ILE A N 1
ATOM 698 C CA . ILE A 1 89 ? 0.474 -8.075 4.504 1.00 97.88 89 ILE A CA 1
ATOM 699 C C . ILE A 1 89 ? 1.407 -9.232 4.128 1.00 97.88 89 ILE A C 1
ATOM 701 O O . ILE A 1 89 ? 2.468 -9.436 4.721 1.00 97.88 89 ILE A O 1
ATOM 705 N N . ASN A 1 90 ? 1.082 -9.920 3.030 1.00 97.88 90 ASN A N 1
ATOM 706 C CA . ASN A 1 90 ? 2.012 -10.830 2.369 1.00 97.88 90 ASN A CA 1
ATOM 707 C C . ASN A 1 90 ? 3.060 -10.041 1.563 1.00 97.88 90 ASN A C 1
ATOM 709 O O . ASN A 1 90 ? 2.917 -9.808 0.359 1.00 97.88 90 ASN A O 1
ATOM 713 N N . TRP A 1 91 ? 4.147 -9.649 2.227 1.00 96.75 91 TRP A N 1
ATOM 714 C CA . TRP A 1 91 ? 5.209 -8.844 1.618 1.00 96.75 91 TRP A CA 1
ATOM 715 C C . TRP A 1 91 ? 5.937 -9.529 0.455 1.00 96.75 91 TRP A C 1
ATOM 717 O O . TRP A 1 91 ? 6.396 -8.837 -0.452 1.00 96.75 91 TRP A O 1
ATOM 727 N N . LYS A 1 92 ? 5.997 -10.870 0.427 1.00 97.44 92 LYS A N 1
ATOM 728 C CA . LYS A 1 92 ? 6.560 -11.609 -0.718 1.00 97.44 92 LYS A CA 1
ATOM 729 C C . LYS A 1 92 ? 5.712 -11.399 -1.972 1.00 97.44 92 LYS A C 1
ATOM 731 O O . LYS A 1 92 ? 6.246 -11.198 -3.058 1.00 97.44 92 LYS A O 1
ATOM 736 N N . PHE A 1 93 ? 4.389 -11.404 -1.817 1.00 97.88 93 PHE A N 1
ATOM 737 C CA . PHE A 1 93 ? 3.469 -11.145 -2.921 1.00 97.88 93 PHE A CA 1
ATOM 738 C C . PHE A 1 93 ? 3.525 -9.685 -3.390 1.00 97.88 93 PHE A C 1
ATOM 740 O O . PHE A 1 93 ? 3.563 -9.433 -4.594 1.00 97.88 93 PHE A O 1
ATOM 747 N N . VAL A 1 94 ? 3.605 -8.731 -2.455 1.00 98.06 94 VAL A N 1
ATOM 748 C CA . VAL A 1 94 ? 3.817 -7.300 -2.752 1.00 98.06 94 VAL A CA 1
ATOM 749 C C . VAL A 1 94 ? 5.090 -7.098 -3.574 1.00 98.06 94 VAL A C 1
ATOM 751 O O . VAL A 1 94 ? 5.075 -6.413 -4.596 1.00 98.06 94 VAL A O 1
ATOM 754 N N . GLU A 1 95 ? 6.191 -7.732 -3.168 1.00 96.62 95 GLU A N 1
ATOM 755 C CA . GLU A 1 95 ? 7.448 -7.675 -3.908 1.00 96.62 95 GLU A CA 1
ATOM 756 C C . GLU A 1 95 ? 7.327 -8.302 -5.301 1.00 96.62 95 GLU A C 1
ATOM 758 O O . GLU A 1 95 ? 7.767 -7.688 -6.268 1.00 96.62 95 GLU A O 1
ATOM 763 N N . ALA A 1 96 ? 6.673 -9.457 -5.441 1.00 96.69 96 ALA A N 1
ATOM 764 C CA . ALA A 1 96 ? 6.451 -10.080 -6.746 1.00 96.69 96 ALA A CA 1
ATOM 765 C C . ALA A 1 96 ? 5.624 -9.188 -7.692 1.00 96.69 96 ALA A C 1
ATOM 767 O O . ALA A 1 96 ? 5.963 -9.051 -8.868 1.00 96.69 96 ALA A O 1
ATOM 768 N N . LYS A 1 97 ? 4.567 -8.532 -7.191 1.00 96.50 97 LYS A N 1
ATOM 769 C CA . LYS A 1 97 ? 3.776 -7.566 -7.974 1.00 96.50 97 LYS A CA 1
ATOM 770 C C . LYS A 1 97 ? 4.622 -6.387 -8.437 1.00 96.50 97 LYS A C 1
ATOM 772 O O . LYS A 1 97 ? 4.531 -5.997 -9.598 1.00 96.50 97 LYS A O 1
ATOM 777 N N . PHE A 1 98 ? 5.469 -5.869 -7.555 1.00 96.00 98 PHE A N 1
ATOM 778 C CA . PHE A 1 98 ? 6.380 -4.785 -7.888 1.00 96.00 98 PHE A CA 1
ATOM 779 C C . PHE A 1 98 ? 7.424 -5.203 -8.929 1.00 96.00 98 PHE A C 1
ATOM 781 O O . PHE A 1 98 ? 7.604 -4.504 -9.920 1.00 96.00 98 PHE A O 1
ATOM 788 N N . LEU A 1 99 ? 8.060 -6.365 -8.763 1.00 93.56 99 LEU A N 1
ATOM 789 C CA . LEU A 1 99 ? 9.032 -6.883 -9.729 1.00 93.56 99 LEU A CA 1
ATOM 790 C C . LEU A 1 99 ? 8.411 -7.080 -11.116 1.00 93.56 99 LEU A C 1
ATOM 792 O O . LEU A 1 99 ? 9.037 -6.717 -12.105 1.00 93.56 99 LEU A O 1
ATOM 796 N N . ASN A 1 100 ? 7.170 -7.570 -11.191 1.00 93.62 100 ASN A N 1
ATOM 797 C CA . ASN A 1 100 ? 6.444 -7.685 -12.457 1.00 93.62 100 ASN A CA 1
ATOM 798 C C . ASN A 1 100 ? 6.186 -6.316 -13.110 1.00 93.62 100 ASN A C 1
ATOM 800 O O . ASN A 1 100 ? 6.323 -6.192 -14.323 1.00 93.62 100 ASN A O 1
ATOM 804 N N . ALA A 1 101 ? 5.859 -5.285 -12.324 1.00 92.00 101 ALA A N 1
ATOM 805 C CA . ALA A 1 101 ? 5.693 -3.920 -12.830 1.00 92.00 101 ALA A CA 1
ATOM 806 C C . ALA A 1 101 ? 7.018 -3.301 -13.318 1.00 92.00 101 ALA A C 1
ATOM 808 O O . ALA A 1 101 ? 7.029 -2.520 -14.266 1.00 92.00 101 ALA A O 1
ATOM 809 N N . LEU A 1 102 ? 8.148 -3.674 -12.708 1.00 88.81 102 LEU A N 1
ATOM 810 C CA . LEU A 1 102 ? 9.473 -3.192 -13.106 1.00 88.81 102 LEU A CA 1
ATOM 811 C C . LEU A 1 102 ? 9.979 -3.771 -14.428 1.00 88.81 102 LEU A C 1
ATOM 813 O O . LEU A 1 102 ? 10.892 -3.194 -15.016 1.00 88.81 102 LEU A O 1
ATOM 817 N N . VAL A 1 103 ? 9.425 -4.890 -14.909 1.00 85.25 103 VAL A N 1
ATOM 818 C CA . VAL A 1 103 ? 9.875 -5.516 -16.168 1.00 85.25 103 VAL A CA 1
ATOM 819 C C . VAL A 1 103 ? 9.800 -4.526 -17.337 1.00 85.25 103 VAL A C 1
ATOM 821 O O . VAL A 1 103 ? 10.664 -4.547 -18.212 1.00 85.25 103 VAL A O 1
ATOM 824 N N . SER A 1 104 ? 8.821 -3.619 -17.324 1.00 79.62 104 SER A N 1
ATOM 825 C CA . SER A 1 104 ? 8.646 -2.573 -18.336 1.00 79.62 104 SER A CA 1
ATOM 826 C C . SER A 1 104 ? 9.455 -1.290 -18.097 1.00 79.62 104 SER A C 1
ATOM 828 O O . SER A 1 104 ? 9.452 -0.424 -18.968 1.00 79.62 104 SER A O 1
ATOM 830 N N . ASP A 1 105 ? 10.160 -1.140 -16.968 1.00 87.00 105 ASP A N 1
ATOM 831 C CA . ASP A 1 105 ? 10.879 0.093 -16.613 1.00 87.00 105 ASP A CA 1
ATOM 832 C C . ASP A 1 105 ? 12.365 -0.158 -16.321 1.00 87.00 105 ASP A C 1
ATOM 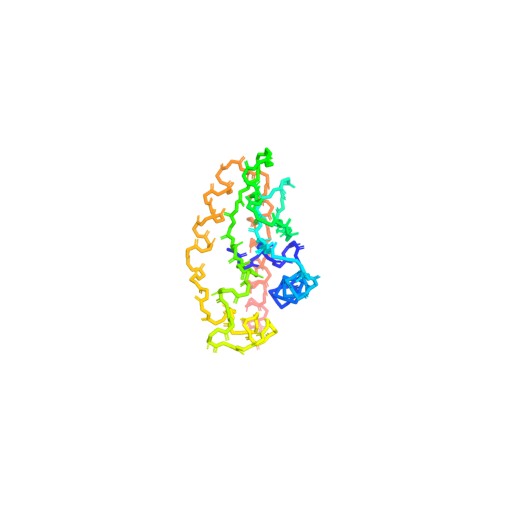834 O O . ASP A 1 105 ? 12.825 -0.301 -15.181 1.00 87.00 105 ASP A O 1
ATOM 838 N N . ARG A 1 106 ? 13.148 -0.191 -17.404 1.00 86.31 106 ARG A N 1
ATOM 839 C CA . ARG A 1 106 ? 14.602 -0.374 -17.338 1.00 86.31 106 ARG A CA 1
ATOM 840 C C . ARG A 1 106 ? 15.299 0.765 -16.592 1.00 86.31 106 ARG A C 1
ATOM 842 O O . ARG A 1 10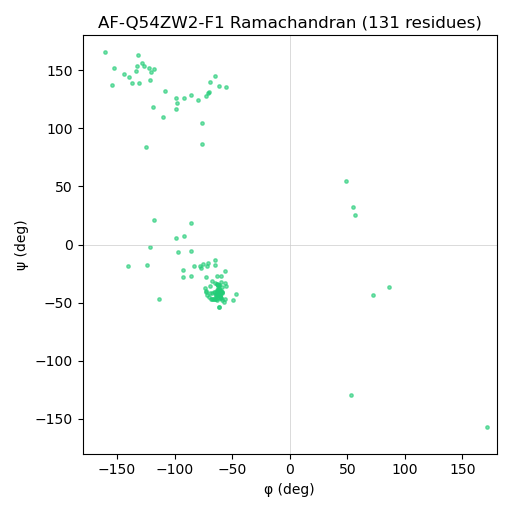6 ? 16.284 0.511 -15.906 1.00 86.31 106 ARG A O 1
ATOM 849 N N . GLU A 1 107 ? 14.821 1.998 -16.726 1.00 88.69 107 GLU A N 1
ATOM 850 C CA . GLU A 1 107 ? 15.456 3.166 -16.109 1.00 88.69 107 GLU A CA 1
ATOM 851 C C . GLU A 1 107 ? 15.333 3.107 -14.585 1.00 88.69 107 GLU A C 1
ATOM 853 O O . GLU A 1 107 ? 16.330 3.245 -13.872 1.00 88.69 107 GLU A O 1
ATOM 858 N N . TYR A 1 108 ? 14.135 2.806 -14.081 1.00 89.88 108 TYR A N 1
ATOM 859 C CA . TYR A 1 108 ? 13.919 2.634 -12.651 1.00 89.88 108 TYR A CA 1
ATOM 860 C C . TYR A 1 108 ? 14.725 1.455 -12.099 1.00 89.88 108 TYR A C 1
ATOM 862 O O . TYR A 1 108 ? 15.345 1.565 -11.037 1.00 89.88 108 TYR A O 1
ATOM 870 N N . LYS A 1 109 ? 14.787 0.339 -12.838 1.00 88.06 109 LYS A N 1
ATOM 871 C CA . LYS A 1 109 ? 15.608 -0.817 -12.458 1.00 88.06 109 LYS A CA 1
ATOM 872 C C . LYS A 1 109 ? 17.089 -0.445 -12.317 1.00 88.06 109 LYS A C 1
ATOM 874 O O . LYS A 1 109 ? 17.684 -0.745 -11.285 1.00 88.06 109 LYS A O 1
ATOM 879 N N . LEU A 1 110 ? 17.659 0.269 -13.290 1.00 90.00 110 LEU A N 1
ATOM 880 C CA . LEU A 1 110 ? 19.051 0.736 -13.239 1.00 90.00 110 LEU A CA 1
ATOM 881 C C . LEU A 1 110 ? 19.292 1.694 -12.064 1.00 90.00 110 LEU A C 1
ATOM 883 O O . LEU A 1 110 ? 20.317 1.606 -11.385 1.00 90.00 110 LEU A O 1
ATOM 887 N N . ARG A 1 111 ? 18.333 2.585 -11.774 1.00 88.75 111 ARG A N 1
ATOM 888 C CA . ARG A 1 111 ? 18.404 3.470 -10.604 1.00 88.75 111 ARG A CA 1
ATOM 889 C C . ARG A 1 111 ? 18.480 2.658 -9.311 1.00 88.75 111 ARG A C 1
ATOM 891 O O . ARG A 1 111 ? 19.355 2.935 -8.492 1.00 88.75 111 ARG A O 1
ATOM 898 N N . LEU A 1 112 ? 17.639 1.634 -9.147 1.00 89.19 112 LEU A N 1
ATOM 899 C CA . LEU A 1 112 ? 17.698 0.731 -7.992 1.00 89.19 112 LEU A CA 1
ATOM 900 C C . LEU A 1 112 ? 19.026 -0.027 -7.903 1.00 89.19 112 LEU A C 1
ATOM 902 O O . LEU A 1 112 ? 19.620 -0.076 -6.827 1.00 89.19 112 LEU A O 1
ATOM 906 N N . GLU A 1 113 ? 19.505 -0.589 -9.012 1.00 87.19 113 GLU A N 1
ATOM 907 C CA . GLU A 1 113 ? 20.776 -1.321 -9.066 1.00 87.19 113 GLU A CA 1
ATOM 908 C C . GLU A 1 113 ? 21.950 -0.424 -8.647 1.00 87.19 113 GLU A C 1
ATOM 910 O O . GLU A 1 113 ? 22.783 -0.835 -7.839 1.00 87.19 113 GLU A O 1
ATOM 915 N N . SER A 1 114 ? 21.966 0.839 -9.089 1.00 89.62 114 SER A N 1
ATOM 916 C CA . SER A 1 114 ? 22.997 1.806 -8.687 1.00 89.62 114 SER A CA 1
ATOM 917 C C . SER A 1 114 ? 22.984 2.119 -7.184 1.00 89.62 114 SER A C 1
ATOM 919 O O . SER A 1 114 ? 24.039 2.330 -6.584 1.00 89.62 114 SER A O 1
ATOM 921 N N . LEU A 1 115 ? 21.805 2.129 -6.550 1.00 85.31 115 LEU A N 1
ATOM 922 C CA . LEU A 1 115 ? 21.661 2.369 -5.110 1.00 85.31 115 LEU A CA 1
ATOM 923 C C . LEU A 1 115 ? 22.119 1.165 -4.288 1.00 85.31 115 LEU A C 1
ATOM 925 O O . LEU A 1 115 ? 22.724 1.338 -3.231 1.00 85.31 115 LEU A O 1
ATOM 929 N N . VAL A 1 116 ? 21.848 -0.045 -4.780 1.00 83.31 116 VAL A N 1
ATOM 930 C CA . VAL A 1 116 ? 22.317 -1.286 -4.154 1.00 83.31 116 VAL A CA 1
ATOM 931 C C . VAL A 1 116 ? 23.837 -1.400 -4.282 1.00 83.31 116 VAL A C 1
ATOM 933 O O . VAL A 1 116 ? 24.511 -1.614 -3.277 1.00 83.31 116 VAL A O 1
ATOM 936 N N . GLY A 1 117 ? 24.393 -1.159 -5.474 1.00 80.31 117 GLY A N 1
ATOM 937 C CA . GLY A 1 117 ? 25.838 -1.234 -5.713 1.00 80.31 117 GLY A CA 1
ATOM 938 C C . GLY A 1 117 ? 26.653 -0.241 -4.878 1.00 80.31 117 GLY A C 1
ATOM 939 O O . GLY A 1 117 ? 27.705 -0.600 -4.352 1.00 80.31 117 GLY A O 1
ATOM 940 N N . LYS A 1 118 ? 26.148 0.986 -4.674 1.00 74.69 118 LYS A N 1
ATOM 941 C CA . LYS A 1 118 ? 26.793 1.980 -3.796 1.00 74.69 118 LYS A CA 1
ATOM 942 C C . LYS A 1 118 ? 26.881 1.519 -2.339 1.00 74.69 118 LYS A C 1
ATOM 944 O O . LYS A 1 118 ? 27.866 1.832 -1.679 1.00 74.69 118 LYS A O 1
ATOM 949 N N . GLN A 1 119 ? 25.889 0.775 -1.840 1.00 71.38 119 GLN A N 1
ATOM 950 C CA . GLN A 1 119 ? 25.956 0.207 -0.490 1.00 71.38 119 GLN A CA 1
ATOM 951 C C . GLN A 1 119 ? 26.943 -0.948 -0.397 1.00 71.38 119 GLN A C 1
ATOM 953 O O . GLN A 1 119 ? 27.674 -0.998 0.584 1.00 71.38 119 GLN A O 1
ATOM 958 N N . SER A 1 120 ? 26.996 -1.832 -1.398 1.00 73.38 120 SER A N 1
ATOM 959 C CA . SER A 1 120 ? 28.009 -2.892 -1.433 1.00 73.38 120 SER A CA 1
ATOM 960 C C . SER A 1 120 ? 29.409 -2.290 -1.386 1.00 73.38 120 SER A C 1
ATOM 962 O O . SER A 1 120 ? 30.182 -2.641 -0.509 1.00 73.38 120 SER A O 1
ATOM 964 N N . HIS A 1 121 ? 29.699 -1.297 -2.232 1.00 77.56 121 HIS A N 1
ATOM 965 C CA . HIS A 1 121 ? 31.006 -0.639 -2.219 1.00 77.56 121 HIS A CA 1
ATOM 966 C C . HIS A 1 121 ? 31.324 0.043 -0.877 1.00 77.56 121 HIS A C 1
ATOM 968 O O . HIS A 1 121 ? 32.421 -0.126 -0.356 1.00 77.56 121 HIS A O 1
ATOM 974 N N . ALA A 1 122 ? 30.364 0.764 -0.287 1.00 79.00 122 ALA A N 1
ATOM 975 C CA . ALA A 1 122 ? 30.551 1.398 1.019 1.00 79.00 122 ALA A CA 1
ATOM 976 C C . ALA A 1 122 ? 30.737 0.378 2.161 1.00 79.00 122 ALA A C 1
ATOM 978 O O . ALA A 1 122 ? 31.459 0.652 3.116 1.00 79.00 122 ALA A O 1
ATOM 979 N N . PHE A 1 123 ? 30.091 -0.789 2.074 1.00 82.25 123 PHE A N 1
ATOM 980 C CA . PHE A 1 123 ? 30.230 -1.862 3.055 1.00 82.25 123 PHE A CA 1
ATOM 981 C C . PHE A 1 123 ? 31.593 -2.553 2.957 1.00 82.25 123 PHE A C 1
ATOM 983 O O . PHE A 1 123 ? 32.233 -2.736 3.987 1.00 82.25 123 PHE A O 1
ATOM 990 N N . GLU A 1 124 ? 32.074 -2.852 1.747 1.00 83.50 124 GLU A N 1
ATOM 991 C CA . GLU A 1 124 ? 33.426 -3.399 1.555 1.00 83.50 124 GLU A CA 1
ATOM 992 C C . GLU A 1 124 ? 34.494 -2.428 2.084 1.00 83.50 124 GLU A C 1
ATOM 994 O O . GLU A 1 124 ? 35.335 -2.814 2.890 1.00 83.50 124 GLU A O 1
ATOM 999 N N . GLN A 1 125 ? 34.391 -1.131 1.757 1.00 84.12 125 GLN A N 1
ATOM 1000 C CA . GLN A 1 125 ? 35.298 -0.102 2.293 1.00 84.12 125 GLN A CA 1
ATOM 1001 C C . GLN A 1 125 ? 35.279 -0.027 3.826 1.00 84.12 125 GLN A C 1
ATOM 1003 O O . GLN A 1 125 ? 36.306 0.229 4.457 1.00 84.12 125 GLN A O 1
ATOM 1008 N N . PHE A 1 126 ? 34.110 -0.233 4.438 1.00 88.25 126 PHE A N 1
ATOM 1009 C CA . PHE A 1 126 ? 33.993 -0.294 5.888 1.00 88.25 126 PHE A CA 1
ATOM 1010 C C . PHE A 1 126 ? 34.708 -1.528 6.452 1.00 88.25 126 PHE A C 1
ATOM 1012 O O . PHE A 1 126 ? 35.489 -1.371 7.390 1.00 88.25 126 PHE A O 1
ATOM 1019 N N . LEU A 1 127 ? 34.509 -2.719 5.880 1.00 85.56 127 LEU A N 1
ATOM 1020 C CA . LEU A 1 127 ? 35.199 -3.937 6.319 1.00 85.56 127 LEU A CA 1
ATOM 1021 C C . LEU A 1 127 ? 36.724 -3.816 6.185 1.00 85.56 127 LEU A C 1
ATOM 1023 O O . LEU A 1 127 ? 37.432 -4.107 7.151 1.00 85.56 127 LEU A O 1
ATOM 1027 N N . ASP A 1 128 ? 37.213 -3.282 5.064 1.00 90.06 128 ASP A N 1
ATOM 1028 C CA . ASP A 1 128 ? 38.642 -3.031 4.832 1.00 90.06 128 ASP A CA 1
ATOM 1029 C C . ASP A 1 128 ? 39.240 -2.064 5.874 1.00 90.06 128 ASP A C 1
ATOM 1031 O O . ASP A 1 128 ? 40.407 -2.173 6.257 1.00 90.06 128 ASP A O 1
ATOM 1035 N N . SER A 1 129 ? 38.449 -1.109 6.377 1.00 86.62 129 SER A N 1
ATOM 1036 C CA . SER A 1 129 ? 38.893 -0.190 7.436 1.00 86.62 129 SER A CA 1
ATOM 1037 C C . SER A 1 129 ? 39.007 -0.858 8.810 1.00 86.62 129 SER A C 1
ATOM 1039 O O . SER A 1 129 ? 39.798 -0.416 9.640 1.00 86.62 129 SER A O 1
ATOM 1041 N N . GLN A 1 130 ? 38.224 -1.912 9.066 1.00 84.69 130 GLN A N 1
ATOM 1042 C CA . GLN A 1 130 ? 38.246 -2.639 10.337 1.00 84.69 130 GLN A CA 1
ATOM 1043 C C . GLN A 1 130 ? 39.326 -3.723 10.357 1.00 84.69 130 GLN A C 1
ATOM 1045 O O . GLN A 1 130 ? 39.828 -4.035 11.426 1.00 84.69 130 GLN A O 1
ATOM 1050 N N . SER A 1 131 ? 39.713 -4.280 9.203 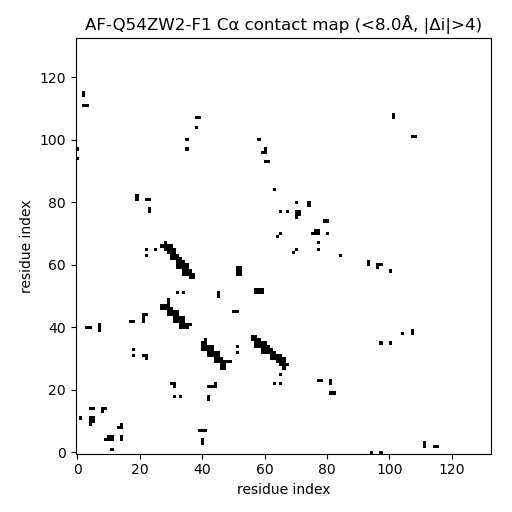1.00 79.50 131 SER A N 1
ATOM 1051 C CA . SER A 1 131 ? 40.811 -5.254 9.121 1.00 79.50 131 SER A CA 1
ATOM 1052 C C . SER A 1 131 ? 42.203 -4.624 9.209 1.00 79.50 131 SER A C 1
ATOM 1054 O O . SER A 1 131 ? 43.172 -5.326 9.477 1.00 79.50 131 SER A O 1
ATOM 1056 N N . ASN A 1 132 ? 42.313 -3.319 8.941 1.00 73.25 132 ASN A N 1
ATOM 1057 C CA . ASN A 1 132 ? 43.570 -2.567 9.000 1.00 73.25 132 ASN A CA 1
ATOM 1058 C C . ASN A 1 132 ? 43.842 -1.918 10.377 1.00 73.25 132 ASN A C 1
ATOM 1060 O O . ASN A 1 132 ? 44.792 -1.144 10.489 1.00 73.25 132 ASN A O 1
ATOM 1064 N N . ASN A 1 133 ? 43.031 -2.217 11.400 1.00 61.31 133 ASN A N 1
ATOM 1065 C CA . ASN A 1 133 ? 43.207 -1.782 12.793 1.00 61.31 133 ASN A CA 1
ATOM 1066 C C . ASN A 1 133 ? 43.305 -2.994 13.725 1.00 61.31 133 ASN A C 1
ATOM 1068 O O . ASN A 1 133 ? 44.039 -2.887 14.732 1.00 61.31 133 ASN A O 1
#

InterPro domains:
  IPR019832 Manganese/iron superoxide dismutase, C-terminal [PF02777] (2-96)
  IPR036314 Manganese/iron superoxide dismutase, C-terminal domain superfamily [G3DSA:3.55.40.20] (1-118)
  IPR036314 Manganese/iron superoxide dismutase, C-terminal domain superfamily [SSF54719] (2-101)

Solvent-accessible surface area (backbone atoms only — not comparable to full-atom values): 7591 Å² total; per-residue (Å²): 98,69,67,59,40,26,70,65,43,72,27,64,66,47,38,52,50,53,51,47,51,58,46,71,69,55,89,58,49,19,36,34,32,38,27,43,39,88,88,36,67,43,77,49,73,34,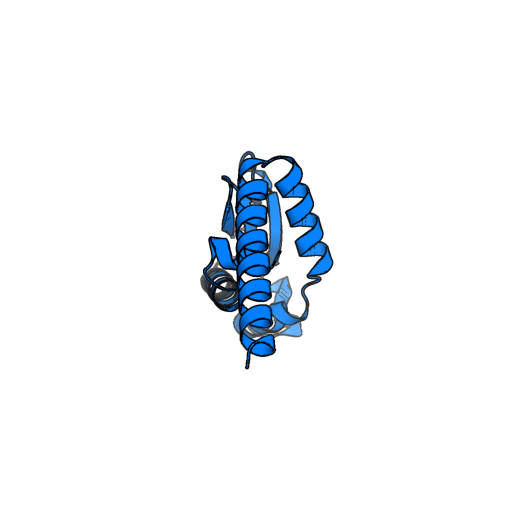52,66,93,52,58,66,76,78,44,85,80,36,37,79,39,44,80,44,75,54,38,62,89,76,34,40,89,86,45,66,41,70,67,56,36,58,63,51,48,74,78,71,60,62,61,69,58,36,37,52,43,44,55,62,57,41,73,83,34,66,67,56,50,51,55,52,50,53,58,52,50,52,49,53,54,55,47,52,56,49,51,57,57,59,75,76,109

Radius of gyration: 17.98 Å; Cα contacts (8 Å, |Δi|>4): 149; chains: 1; bounding box: 61×22×34 Å

Mean predicted aligned error: 7.81 Å

Organism: Dictyostelium discoideum (NCBI:txid44689)

Foldseek 3Di:
DQLQCCVQQVGPVSSLVVQLVVQVPDPAWWKWFFKCDPLHTDIDIDHDPDDQVVPPLIQTQDMDGNDCVVACVPQVDSNSVSVCVVVVDPVVSSVVSVVVSCVPPPPSVVVSVVVVVVVVVVVVVVVVVVVVD

Sequence (133 aa):
MKKALELDFGSIAGFQQKFSQSASALNVPGFTWLVFHDKALRIITTFGSGSPLKLQNCHPILCLDLFEHAYVSDHGDKNKYIANFWSCINWKFVEAKFLNALVSDREYKLRLESLVGKQSHAFEQFLDSQSNN

Secondary structure (DSSP, 8-state):
-HHHHHHHHSSHHHHHHHHHHHHHT--SSEEEEEEEETTEEEEEEEETT--GGGSTT-EEEEEEE-SGGGTHHHHSSHHHHHHHHHHH--HHHHHHHHHHHHTT-HHHHHHHHHHHHHHHHHHHHHHHHHHT-